Protein AF-A0A7S0Q6P3-F1 (afdb_monomer)

pLDDT: mean 91.29, std 10.29, range [41.12, 98.12]

Nearest PDB structures (foldseek):
  5obv-assembly1_A  TM=3.647E-01  e=1.487E+00  Mycoplasmoides genitalium G37
  5obu-assembly1_A  TM=3.657E-01  e=2.292E+00  Mycoplasmoides genitalium G37
  7n46-assembly1_A  TM=3.841E-01  e=3.534E+00  Escherichia coli K-12
  6cz1-assembly1_A  TM=3.827E-01  e=4.254E+00  Homo sapiens
  5mkr-assembly1_A  TM=3.802E-01  e=4.526E+00  Homo sapiens

Organism: NCBI:txid221442

Foldseek 3Di:
DPPPPPDDDQDPVVVVVLVVDLDLQSFKWWQDPVVRDIDGGHLVRVLVVLVVCVVQQWAFAEWEWEDEPRFIKIWTFTAHPPNVPWAFGPVCVNRVHTDTHIIMIGGCAASQPRHHPFDADPLNHHGHHPVCCPPPSVVSCPVVSVRSVVDNYHYDPDYYYND

Structure (mmCIF, N/CA/C/O backbone):
data_AF-A0A7S0Q6P3-F1
#
_entry.id   AF-A0A7S0Q6P3-F1
#
loop_
_atom_site.group_PDB
_atom_site.id
_atom_site.type_symbol
_atom_site.label_atom_id
_atom_site.label_alt_id
_atom_site.label_comp_id
_atom_site.label_asym_id
_atom_site.label_entity_id
_atom_site.label_seq_id
_atom_site.pdbx_PDB_ins_code
_atom_site.Cartn_x
_atom_site.Cartn_y
_atom_site.Cartn_z
_atom_site.occupancy
_atom_site.B_iso_or_equiv
_atom_site.auth_seq_id
_atom_site.auth_comp_id
_atom_site.auth_asym_id
_atom_site.auth_atom_id
_atom_site.pdbx_PDB_model_num
ATOM 1 N N . MET A 1 1 ? -11.508 15.842 -37.117 1.00 41.12 1 MET A N 1
ATOM 2 C CA . MET A 1 1 ? -12.051 15.445 -35.803 1.00 41.12 1 MET A CA 1
ATOM 3 C C . MET A 1 1 ? -11.119 16.027 -34.763 1.00 41.12 1 MET A C 1
ATOM 5 O O . MET A 1 1 ? -9.930 15.773 -34.866 1.00 41.12 1 MET A O 1
ATOM 9 N N . LEU A 1 2 ? -11.613 16.886 -33.870 1.00 45.09 2 LEU A N 1
ATOM 10 C CA . LEU A 1 2 ? -10.809 17.370 -32.748 1.00 45.09 2 LEU A CA 1
ATOM 11 C C . LEU A 1 2 ? -10.490 16.166 -31.861 1.00 45.09 2 L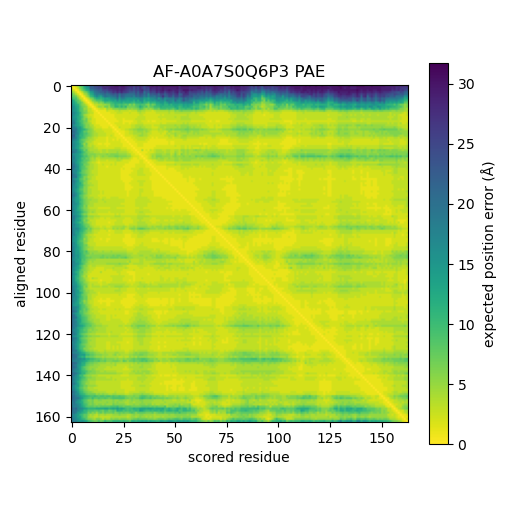EU A C 1
ATOM 13 O O . LEU A 1 2 ? -11.419 15.525 -31.368 1.00 45.09 2 LEU A O 1
ATOM 17 N N . ASP A 1 3 ? -9.204 15.857 -31.706 1.00 45.84 3 ASP A N 1
ATOM 18 C CA . ASP A 1 3 ? -8.712 14.944 -30.680 1.00 45.84 3 ASP A CA 1
ATOM 19 C C . ASP A 1 3 ? -9.285 15.404 -29.340 1.00 45.84 3 ASP A C 1
ATOM 21 O O . ASP A 1 3 ? -8.857 16.411 -28.772 1.00 45.84 3 ASP A O 1
ATOM 25 N N . GLN A 1 4 ? -10.298 14.695 -28.839 1.00 51.31 4 GLN A N 1
ATOM 26 C CA . GLN A 1 4 ? -10.682 14.836 -27.446 1.00 51.31 4 GLN A CA 1
ATOM 27 C C . GLN A 1 4 ? -9.464 14.397 -26.646 1.00 51.31 4 GLN A C 1
ATOM 29 O O . GLN A 1 4 ? -9.170 13.203 -26.572 1.00 51.31 4 GLN A O 1
ATOM 34 N N . GLN A 1 5 ? -8.735 15.364 -26.085 1.00 51.88 5 GLN A N 1
ATOM 35 C CA . GLN A 1 5 ? -7.708 15.092 -25.093 1.00 51.88 5 GLN A CA 1
ATOM 36 C C . GLN A 1 5 ? -8.314 14.134 -24.066 1.00 51.88 5 GLN A C 1
ATOM 38 O O . GLN A 1 5 ? -9.229 14.493 -23.323 1.00 51.88 5 GLN A O 1
ATOM 43 N N . LYS A 1 6 ? -7.836 12.887 -24.055 1.00 51.56 6 LYS A N 1
ATOM 44 C CA . LYS A 1 6 ? -8.181 11.899 -23.035 1.00 51.56 6 LYS A CA 1
ATOM 45 C C . LYS A 1 6 ? -7.450 12.301 -21.759 1.00 51.56 6 LYS A C 1
ATOM 47 O O . LYS A 1 6 ? -6.438 11.713 -21.398 1.00 51.56 6 LYS A O 1
ATOM 52 N N . THR A 1 7 ? -7.907 13.366 -21.110 1.00 59.97 7 THR A N 1
ATOM 53 C CA . THR A 1 7 ? -7.393 13.747 -19.799 1.00 59.97 7 THR A CA 1
ATOM 54 C C . THR A 1 7 ? -7.813 12.655 -18.824 1.00 59.97 7 THR A C 1
ATOM 56 O O . THR A 1 7 ? -9.009 12.409 -18.650 1.00 59.97 7 THR A O 1
ATOM 59 N N . LEU A 1 8 ? -6.841 11.977 -18.210 1.00 60.84 8 LEU A N 1
ATOM 60 C CA . LEU A 1 8 ? -7.115 11.020 -17.143 1.00 60.84 8 LEU A CA 1
ATOM 61 C C . LEU A 1 8 ? -7.898 11.745 -16.042 1.00 60.84 8 LEU A C 1
ATOM 63 O O . LEU A 1 8 ? -7.432 12.741 -15.485 1.00 60.84 8 LEU A O 1
ATOM 67 N N . LYS A 1 9 ? -9.114 11.277 -15.758 1.00 71.25 9 LYS A N 1
ATOM 68 C CA . LYS A 1 9 ? -9.914 11.783 -14.641 1.00 71.25 9 LYS A CA 1
ATOM 69 C C . LYS A 1 9 ? -9.607 10.950 -13.405 1.00 71.25 9 LYS A C 1
ATOM 71 O O . LYS A 1 9 ? -9.445 9.734 -13.490 1.00 71.25 9 LYS A O 1
ATOM 76 N N . ARG A 1 10 ? -9.503 11.625 -12.262 1.00 79.00 10 ARG A N 1
ATOM 77 C CA . ARG A 1 10 ? -9.385 10.958 -10.967 1.00 79.00 10 ARG A CA 1
ATOM 78 C C . ARG A 1 10 ? -10.734 10.357 -10.591 1.00 79.00 10 ARG A C 1
ATOM 80 O O . ARG A 1 10 ? -11.757 11.034 -10.701 1.00 79.00 10 ARG A O 1
ATOM 87 N N . ASP A 1 11 ? -10.716 9.104 -10.174 1.00 80.31 11 ASP A N 1
ATOM 88 C CA . ASP A 1 11 ? -11.868 8.382 -9.669 1.00 80.31 11 ASP A CA 1
ATOM 89 C C . ASP A 1 11 ? -11.924 8.514 -8.146 1.00 80.31 11 ASP A C 1
ATOM 91 O O . ASP A 1 11 ? -11.341 7.747 -7.378 1.00 80.31 11 ASP A O 1
ATOM 95 N N . ASN A 1 12 ? -12.644 9.543 -7.709 1.00 82.75 12 ASN A N 1
ATOM 96 C CA . ASN A 1 12 ? -12.874 9.786 -6.294 1.00 82.75 12 ASN A CA 1
ATOM 97 C C . ASN A 1 12 ? -13.871 8.788 -5.680 1.00 82.75 12 ASN A C 1
ATOM 99 O O . ASN A 1 12 ? -13.960 8.738 -4.456 1.00 82.75 12 ASN A O 1
ATOM 103 N N . ALA A 1 13 ? -14.644 8.039 -6.478 1.00 87.88 13 ALA A N 1
ATOM 104 C CA . ALA A 1 13 ? -15.591 7.057 -5.952 1.00 87.88 13 ALA A CA 1
ATOM 105 C C . ALA A 1 13 ? -14.839 5.849 -5.386 1.00 87.88 13 ALA A C 1
ATOM 107 O O . ALA A 1 13 ? -15.047 5.509 -4.225 1.00 87.88 13 ALA A O 1
ATOM 108 N N . LEU A 1 14 ? -13.861 5.325 -6.132 1.00 90.69 14 LEU A N 1
ATOM 109 C CA . LEU A 1 14 ? -12.987 4.241 -5.676 1.00 90.69 14 LEU A CA 1
ATOM 110 C C . LEU A 1 14 ? -12.319 4.550 -4.326 1.00 90.69 14 LEU A C 1
ATOM 112 O O . LEU A 1 14 ? -12.352 3.741 -3.402 1.00 90.69 14 LEU A O 1
ATOM 116 N N . LEU A 1 15 ? -11.716 5.738 -4.193 1.00 92.75 15 LEU A N 1
ATOM 117 C CA . LEU A 1 15 ? -11.037 6.128 -2.953 1.00 92.75 15 LEU A CA 1
ATOM 118 C C . LEU A 1 15 ? -12.009 6.269 -1.774 1.00 92.75 15 LEU A C 1
ATOM 120 O O . LEU A 1 15 ? -11.625 5.992 -0.640 1.00 92.75 15 LEU A O 1
ATOM 124 N N . ARG A 1 16 ? -13.262 6.675 -2.026 1.00 92.12 16 ARG A N 1
ATOM 125 C CA . ARG A 1 16 ? -14.311 6.722 -0.995 1.00 92.12 16 ARG A CA 1
ATOM 126 C C . ARG A 1 16 ? -14.736 5.325 -0.572 1.00 92.12 16 ARG A C 1
ATOM 128 O O . ARG A 1 16 ? -14.805 5.077 0.621 1.00 92.12 16 ARG A O 1
ATOM 135 N N . GLU A 1 17 ? -14.977 4.428 -1.523 1.00 92.94 17 GLU A N 1
ATOM 136 C CA . GLU A 1 17 ? -15.350 3.037 -1.238 1.00 92.94 17 GLU A CA 1
ATOM 137 C C . GLU A 1 17 ? -14.262 2.327 -0.427 1.00 92.94 17 GLU A C 1
ATOM 139 O O . GLU A 1 17 ? -14.546 1.687 0.588 1.00 92.94 17 GLU A O 1
ATOM 144 N N . PHE A 1 18 ? -12.998 2.519 -0.816 1.00 94.88 18 PHE A N 1
ATOM 145 C CA . PHE A 1 18 ? -11.861 2.001 -0.067 1.00 94.88 18 PHE A CA 1
ATOM 146 C C . PHE A 1 18 ? -11.789 2.577 1.356 1.00 94.88 18 PHE A C 1
ATOM 148 O O . PHE A 1 18 ? -11.581 1.819 2.308 1.00 94.88 18 PHE A O 1
ATOM 155 N N . ASP A 1 19 ? -11.982 3.892 1.519 1.00 94.31 19 ASP A N 1
ATOM 156 C CA . ASP A 1 19 ? -11.947 4.581 2.817 1.00 94.31 19 ASP A CA 1
ATOM 157 C C . ASP A 1 19 ? -13.086 4.162 3.754 1.00 94.31 19 ASP A C 1
ATOM 159 O O . ASP A 1 19 ? -12.861 3.909 4.941 1.00 94.31 19 ASP A O 1
ATOM 163 N N . ASP A 1 20 ? -14.295 4.025 3.211 1.00 93.12 20 ASP A N 1
ATOM 164 C CA . ASP A 1 20 ? -15.498 3.693 3.970 1.00 93.12 20 ASP A CA 1
ATOM 165 C C . ASP A 1 20 ? -15.528 2.203 4.383 1.00 93.12 20 ASP A C 1
ATOM 167 O O . ASP A 1 20 ? -16.177 1.842 5.374 1.00 93.12 20 ASP A O 1
ATOM 171 N N . SER A 1 21 ? -14.775 1.333 3.695 1.00 91.56 21 SER A N 1
ATOM 172 C CA . SER A 1 21 ? -14.683 -0.089 4.038 1.00 91.56 21 SER A CA 1
ATOM 173 C C . SER A 1 21 ? -13.957 -0.337 5.368 1.00 91.56 21 SER A C 1
ATOM 175 O O . SER A 1 21 ? -12.824 0.102 5.608 1.00 91.56 21 SER A O 1
ATOM 177 N N . ARG A 1 22 ? -14.603 -1.114 6.243 1.00 86.38 22 ARG A N 1
ATOM 178 C CA . ARG A 1 22 ? -14.038 -1.607 7.513 1.00 86.38 22 ARG A CA 1
ATOM 179 C C . ARG A 1 22 ? -13.604 -3.069 7.448 1.00 86.38 22 ARG A C 1
ATOM 181 O O . ARG A 1 22 ? -13.160 -3.593 8.468 1.00 86.38 22 ARG A O 1
ATOM 188 N N . ASP A 1 23 ? -13.763 -3.695 6.289 1.00 90.62 23 ASP A N 1
ATOM 189 C CA . ASP A 1 23 ? -13.413 -5.089 6.074 1.00 90.62 23 ASP A CA 1
ATOM 190 C C . ASP A 1 23 ? -11.898 -5.287 6.289 1.00 90.62 23 ASP A C 1
ATOM 192 O O . ASP A 1 23 ? -11.108 -4.507 5.737 1.00 90.62 23 ASP A O 1
ATOM 196 N N . PRO A 1 24 ? -11.464 -6.257 7.118 1.00 84.50 24 PRO A N 1
ATOM 197 C CA . PRO A 1 24 ? -10.047 -6.581 7.270 1.00 84.50 24 PRO A CA 1
ATOM 198 C C . PRO A 1 24 ? -9.368 -6.989 5.956 1.00 84.50 24 PRO A C 1
ATOM 200 O O . PRO A 1 24 ? -8.150 -6.813 5.853 1.00 84.50 24 PRO A O 1
ATOM 203 N N . ASP A 1 25 ? -10.128 -7.461 4.963 1.00 91.75 25 ASP A N 1
ATOM 204 C CA . ASP A 1 25 ? -9.602 -7.813 3.644 1.00 91.75 25 ASP A CA 1
ATOM 205 C C . ASP A 1 25 ? -9.323 -6.596 2.749 1.00 91.75 25 ASP A C 1
ATOM 207 O O . ASP A 1 25 ? -8.631 -6.678 1.739 1.00 91.75 25 ASP A O 1
ATOM 211 N N . VAL A 1 26 ? -9.775 -5.413 3.168 1.00 95.06 26 VAL A N 1
ATOM 212 C CA . VAL A 1 26 ? -9.606 -4.151 2.443 1.00 95.06 26 VAL A CA 1
ATOM 213 C C . VAL A 1 26 ? -8.586 -3.276 3.177 1.00 95.06 26 VAL A C 1
ATOM 215 O O . VAL A 1 26 ? -8.913 -2.205 3.703 1.00 95.06 26 VAL A O 1
ATOM 218 N N . LEU A 1 27 ? -7.333 -3.743 3.258 1.00 96.56 27 LEU A N 1
ATOM 219 C CA . LEU A 1 27 ? -6.239 -3.050 3.957 1.00 96.56 27 LEU A CA 1
ATOM 220 C C . LEU A 1 27 ? -5.376 -2.197 3.020 1.00 96.56 27 LEU A C 1
ATOM 222 O O . LEU A 1 27 ? -5.019 -1.070 3.383 1.00 96.56 27 LEU A O 1
ATOM 226 N N . ALA A 1 28 ? -5.018 -2.730 1.854 1.00 97.62 28 ALA A N 1
ATOM 227 C CA . ALA A 1 28 ? -4.151 -2.071 0.883 1.00 97.62 28 ALA A CA 1
ATOM 228 C C . ALA A 1 28 ? -4.783 -2.093 -0.509 1.00 97.62 28 ALA A C 1
ATOM 230 O O . ALA A 1 28 ? -5.027 -3.164 -1.045 1.00 97.62 28 ALA A O 1
ATOM 231 N N . LEU A 1 29 ? -5.017 -0.918 -1.089 1.00 97.62 29 LEU A N 1
ATOM 232 C CA . LEU A 1 29 ? -5.515 -0.753 -2.454 1.00 97.62 29 LEU A CA 1
ATOM 233 C C . LEU A 1 29 ? -4.338 -0.715 -3.429 1.00 97.62 29 LEU A C 1
ATOM 235 O O . LEU A 1 29 ? -3.364 0.002 -3.186 1.00 97.62 29 LEU A O 1
ATOM 239 N N . TYR A 1 30 ? -4.435 -1.430 -4.544 1.00 95.94 30 TYR A N 1
ATOM 240 C CA . TYR A 1 30 ? -3.425 -1.430 -5.600 1.00 95.94 30 TYR A CA 1
ATOM 241 C C . TYR A 1 30 ? -4.064 -1.488 -6.992 1.00 95.94 30 TYR A C 1
ATOM 243 O O . TYR A 1 30 ? -5.253 -1.762 -7.136 1.00 95.94 30 TYR A O 1
ATOM 251 N N . TYR A 1 31 ? -3.275 -1.179 -8.023 1.00 94.44 31 TYR A N 1
ATOM 252 C CA . TYR A 1 31 ? -3.692 -1.322 -9.418 1.00 94.44 31 TYR A CA 1
ATOM 253 C C . TYR A 1 31 ? -3.034 -2.563 -10.026 1.00 94.44 31 TYR A C 1
ATOM 255 O O . TYR A 1 31 ? -1.807 -2.634 -10.118 1.00 94.44 31 TYR A O 1
ATOM 263 N N . HIS A 1 32 ? -3.844 -3.533 -10.439 1.00 88.62 32 HIS A N 1
ATOM 264 C CA . HIS A 1 32 ? -3.397 -4.763 -11.074 1.00 88.62 32 HIS A CA 1
ATOM 265 C C . HIS A 1 32 ? -3.259 -4.552 -12.588 1.00 88.62 32 HIS A C 1
ATOM 267 O O . HIS A 1 32 ? -4.242 -4.504 -13.329 1.00 88.62 32 HIS A O 1
ATOM 273 N N . TYR A 1 33 ? -2.016 -4.418 -13.062 1.00 84.62 33 TYR A N 1
ATOM 274 C CA . TYR A 1 33 ? -1.722 -4.059 -14.454 1.00 84.62 33 TYR A CA 1
ATOM 275 C C . TYR A 1 33 ? -2.265 -5.054 -15.484 1.00 84.62 33 TYR A C 1
ATOM 277 O O . TYR A 1 33 ? -2.737 -4.633 -16.538 1.00 84.62 33 TYR A O 1
ATOM 285 N N . LYS A 1 34 ? -2.221 -6.358 -15.186 1.00 86.75 34 LYS A N 1
ATOM 286 C CA . LYS A 1 34 ? -2.653 -7.407 -16.121 1.00 86.75 34 LYS A CA 1
ATOM 287 C C . LYS A 1 34 ? -4.140 -7.296 -16.459 1.00 86.75 34 LYS A C 1
ATOM 289 O O . LYS A 1 34 ? -4.504 -7.425 -17.624 1.00 86.75 34 LYS A O 1
ATOM 294 N N . ASP A 1 35 ? -4.962 -7.007 -15.456 1.00 88.88 35 ASP A N 1
ATOM 295 C CA . ASP A 1 35 ? -6.420 -6.947 -15.610 1.00 88.88 35 ASP A CA 1
ATOM 296 C C . ASP A 1 35 ? -6.930 -5.511 -15.782 1.00 88.88 35 ASP A C 1
ATOM 298 O O . ASP A 1 35 ? -8.117 -5.290 -16.005 1.00 88.88 35 ASP A O 1
ATOM 302 N N . SER A 1 36 ? -6.029 -4.524 -15.703 1.00 87.31 36 SER A N 1
ATOM 303 C CA . SER A 1 36 ? -6.353 -3.095 -15.734 1.00 87.31 36 SER A CA 1
ATOM 304 C C . SER A 1 36 ? -7.431 -2.702 -14.715 1.00 87.31 36 SER A C 1
ATOM 306 O O . SER A 1 36 ? -8.326 -1.906 -15.005 1.00 87.31 36 SER A O 1
ATOM 308 N N . ALA A 1 37 ? -7.341 -3.275 -13.514 1.00 92.44 37 ALA A N 1
ATOM 309 C CA . ALA A 1 37 ? -8.344 -3.152 -12.464 1.00 92.44 37 ALA A CA 1
ATOM 310 C C . ALA A 1 37 ? -7.717 -2.747 -11.127 1.00 92.44 37 ALA A C 1
ATOM 312 O O . ALA A 1 37 ? -6.528 -2.960 -10.886 1.00 92.44 37 ALA A O 1
ATOM 313 N N . PHE A 1 38 ? -8.530 -2.155 -10.256 1.00 94.06 38 PHE A N 1
ATOM 314 C CA . PHE A 1 38 ? -8.161 -1.930 -8.865 1.00 94.06 38 PHE A CA 1
ATOM 315 C C . PHE A 1 38 ? -8.625 -3.092 -8.005 1.00 94.06 38 PHE A C 1
ATOM 317 O O . PHE A 1 38 ? -9.726 -3.601 -8.198 1.00 94.06 38 PHE A O 1
ATOM 324 N N . ASP A 1 39 ? -7.788 -3.466 -7.049 1.00 94.25 39 ASP A N 1
ATOM 325 C CA . ASP A 1 39 ? -8.048 -4.579 -6.150 1.00 94.25 39 ASP A CA 1
ATOM 326 C C . ASP A 1 39 ? -7.419 -4.303 -4.775 1.00 94.25 39 ASP A C 1
ATOM 328 O O . ASP A 1 39 ? -6.688 -3.319 -4.594 1.00 94.25 39 ASP A O 1
ATOM 332 N N . CYS A 1 40 ? -7.750 -5.127 -3.786 1.00 96.69 40 CYS A N 1
ATOM 333 C CA . CYS A 1 40 ? -7.323 -4.962 -2.408 1.00 96.69 40 CYS A CA 1
ATOM 334 C C . CYS A 1 40 ? -6.589 -6.191 -1.880 1.00 96.69 40 CYS A C 1
ATOM 336 O O . CYS A 1 40 ? -6.860 -7.317 -2.274 1.00 96.69 40 CYS A O 1
ATOM 338 N N . PHE A 1 41 ? -5.680 -5.947 -0.943 1.00 97.12 41 PHE A N 1
ATOM 339 C CA . PHE A 1 41 ? -5.052 -6.987 -0.143 1.00 97.12 41 PHE A CA 1
ATOM 340 C C . PHE A 1 41 ? -5.425 -6.849 1.325 1.00 97.12 41 PHE A C 1
ATOM 342 O O . PHE A 1 41 ? -5.484 -5.731 1.857 1.00 97.12 41 PHE A O 1
ATOM 349 N N . ASN A 1 42 ? -5.533 -7.992 1.996 1.00 97.12 42 ASN A N 1
ATOM 350 C CA . ASN A 1 42 ? -5.419 -8.109 3.445 1.00 97.12 42 ASN A CA 1
ATOM 351 C C . ASN A 1 42 ? -3.942 -8.055 3.899 1.00 97.12 42 ASN A C 1
ATOM 353 O O . ASN A 1 42 ? -3.012 -7.933 3.098 1.00 97.12 42 ASN A O 1
ATOM 357 N N . ALA A 1 43 ? -3.682 -8.112 5.211 1.00 96.31 43 ALA A N 1
ATOM 358 C CA . ALA A 1 43 ? -2.310 -8.015 5.731 1.00 96.31 43 ALA A CA 1
ATOM 359 C C . ALA A 1 43 ? -1.376 -9.168 5.290 1.00 96.31 43 ALA A C 1
ATOM 361 O O . ALA A 1 43 ? -0.236 -8.882 4.901 1.00 96.31 43 ALA A O 1
ATOM 362 N N . PRO A 1 44 ? -1.774 -10.454 5.378 1.00 96.12 44 PRO A N 1
ATOM 363 C CA . PRO A 1 44 ? -0.987 -11.563 4.834 1.00 96.12 44 PRO A CA 1
ATOM 364 C C . PRO A 1 44 ? -0.671 -11.436 3.339 1.00 96.12 44 PRO A C 1
ATOM 366 O O . PRO A 1 44 ? 0.492 -11.587 2.955 1.00 96.12 44 PRO A O 1
ATOM 369 N N . GLU A 1 45 ? -1.672 -11.129 2.514 1.00 97.25 45 GLU A N 1
ATOM 370 C CA . GLU A 1 45 ? -1.528 -10.960 1.063 1.00 97.25 45 GLU A CA 1
ATOM 371 C C . GLU A 1 45 ? -0.578 -9.816 0.737 1.00 97.25 45 GLU A C 1
ATOM 373 O O . GLU A 1 45 ? 0.379 -10.013 -0.007 1.00 97.25 45 GLU A O 1
ATOM 378 N N . TYR A 1 46 ? -0.751 -8.662 1.387 1.00 97.56 46 TYR A N 1
ATOM 379 C CA . TYR A 1 46 ? 0.148 -7.524 1.237 1.00 97.56 46 TYR A CA 1
ATOM 380 C C . TYR A 1 46 ? 1.600 -7.910 1.547 1.00 97.56 46 TYR A C 1
ATOM 382 O O . TYR A 1 46 ? 2.500 -7.641 0.755 1.00 97.56 46 TYR A O 1
ATOM 390 N N . ASN A 1 47 ? 1.853 -8.583 2.676 1.00 97.00 47 ASN A N 1
ATOM 391 C CA . ASN A 1 47 ? 3.211 -9.009 3.025 1.00 97.00 47 ASN A CA 1
ATOM 392 C C . ASN A 1 47 ? 3.789 -9.987 1.992 1.00 97.00 47 ASN A C 1
ATOM 394 O O . ASN A 1 47 ? 4.974 -9.906 1.671 1.00 97.00 47 ASN A O 1
ATOM 398 N N . THR A 1 48 ? 2.964 -10.904 1.489 1.00 97.25 48 THR A N 1
ATOM 399 C CA . THR A 1 48 ? 3.368 -11.920 0.510 1.00 97.25 48 THR A CA 1
ATOM 400 C C . THR A 1 48 ? 3.705 -11.275 -0.828 1.00 97.25 48 THR A C 1
ATOM 402 O O . THR A 1 48 ? 4.794 -11.500 -1.352 1.00 97.25 48 THR A O 1
ATOM 405 N N . GLN A 1 49 ? 2.832 -10.400 -1.324 1.00 96.88 49 GLN A N 1
ATOM 406 C CA . GLN A 1 49 ? 3.035 -9.681 -2.575 1.00 96.88 49 GLN A CA 1
ATOM 407 C C . GLN A 1 49 ? 4.264 -8.768 -2.515 1.00 96.88 49 GLN A C 1
ATOM 409 O O . GLN A 1 49 ? 5.043 -8.700 -3.461 1.00 96.88 49 GLN A O 1
ATOM 414 N N . MET A 1 50 ? 4.485 -8.089 -1.388 1.00 97.50 50 MET A N 1
ATOM 415 C CA . MET A 1 50 ? 5.673 -7.258 -1.202 1.00 97.50 50 MET A CA 1
ATOM 416 C C . MET A 1 50 ? 6.958 -8.096 -1.197 1.00 97.50 50 MET A C 1
ATOM 418 O O . MET A 1 50 ? 7.952 -7.692 -1.789 1.00 97.50 50 MET A O 1
ATOM 422 N N . LEU A 1 51 ? 6.961 -9.273 -0.562 1.00 97.56 51 LEU A N 1
ATOM 423 C CA . LEU A 1 51 ? 8.113 -10.181 -0.615 1.00 97.56 51 LEU A CA 1
ATOM 424 C C . LEU A 1 51 ? 8.383 -10.688 -2.035 1.00 97.56 51 LEU A C 1
ATOM 426 O O . LEU A 1 51 ? 9.547 -10.791 -2.419 1.00 97.56 51 LEU A O 1
ATOM 430 N N . ASP A 1 52 ? 7.328 -10.980 -2.794 1.00 97.56 52 ASP A N 1
ATOM 431 C CA . ASP A 1 52 ? 7.427 -11.381 -4.196 1.00 97.56 52 ASP A CA 1
ATOM 432 C C . ASP A 1 52 ? 8.034 -10.267 -5.063 1.00 97.56 52 ASP A C 1
ATOM 434 O O . ASP A 1 52 ? 8.963 -10.518 -5.827 1.00 97.56 52 ASP A O 1
ATOM 438 N N . TYR A 1 53 ? 7.626 -9.011 -4.858 1.00 96.81 53 TYR A N 1
ATOM 439 C CA . TYR A 1 53 ? 8.257 -7.864 -5.516 1.00 96.81 53 TYR A 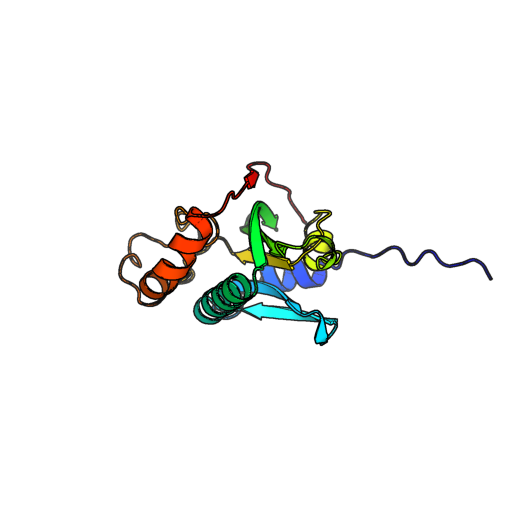CA 1
ATOM 440 C C . TYR A 1 53 ? 9.749 -7.747 -5.200 1.00 96.81 53 TYR A C 1
ATOM 442 O O . TYR A 1 53 ? 10.557 -7.619 -6.118 1.00 96.81 53 TYR A O 1
ATOM 450 N N . TYR A 1 54 ? 10.142 -7.896 -3.933 1.00 97.00 54 TYR A N 1
ATOM 451 C CA . TYR A 1 54 ? 11.561 -7.886 -3.560 1.00 97.00 54 TYR A CA 1
ATOM 452 C C . TYR A 1 54 ? 12.355 -9.037 -4.193 1.00 97.00 54 TYR A C 1
ATOM 454 O O . TYR A 1 54 ? 13.539 -8.867 -4.481 1.00 97.00 54 TYR A O 1
ATOM 462 N N . ALA A 1 55 ? 11.730 -10.200 -4.407 1.00 97.19 55 ALA A N 1
ATOM 463 C CA . ALA A 1 55 ? 12.360 -11.326 -5.094 1.00 97.19 55 ALA A CA 1
ATOM 464 C C . ALA A 1 55 ? 12.587 -11.060 -6.594 1.00 97.19 55 ALA A C 1
ATOM 466 O O . ALA A 1 55 ? 13.465 -11.681 -7.188 1.00 97.19 55 ALA A O 1
ATOM 467 N N . HIS A 1 56 ? 11.845 -10.114 -7.174 1.00 96.94 56 HIS A N 1
ATOM 468 C CA . HIS A 1 56 ? 11.918 -9.705 -8.578 1.00 96.94 56 HIS A CA 1
ATOM 469 C C . HIS A 1 56 ? 12.494 -8.290 -8.748 1.00 96.94 56 HIS A C 1
ATOM 471 O O . HIS A 1 56 ? 12.125 -7.575 -9.674 1.00 96.94 56 HIS A O 1
ATOM 477 N N . ASP A 1 57 ? 13.382 -7.870 -7.839 1.00 97.00 57 ASP A N 1
ATOM 478 C CA . ASP A 1 57 ? 14.096 -6.587 -7.898 1.00 97.00 57 ASP A CA 1
ATOM 479 C C . ASP A 1 57 ? 13.203 -5.332 -7.918 1.00 97.00 57 ASP A C 1
ATOM 481 O O . ASP A 1 57 ? 13.665 -4.242 -8.262 1.00 97.00 57 ASP A O 1
ATOM 485 N N . VAL A 1 58 ? 11.952 -5.460 -7.472 1.00 96.88 58 VAL A N 1
ATOM 486 C CA . VAL A 1 58 ? 11.032 -4.347 -7.239 1.00 96.88 58 VAL A CA 1
ATOM 487 C C . VAL A 1 58 ? 11.047 -3.999 -5.753 1.00 96.88 58 VAL A C 1
ATOM 489 O O . VAL A 1 58 ? 10.595 -4.764 -4.902 1.00 96.88 58 VAL A O 1
ATOM 492 N N . VAL A 1 59 ? 11.597 -2.834 -5.422 1.00 97.31 59 VAL A N 1
ATOM 493 C CA . VAL A 1 59 ? 11.888 -2.430 -4.040 1.00 97.31 59 VAL A CA 1
ATOM 494 C C . VAL A 1 59 ? 11.134 -1.167 -3.661 1.00 97.31 59 VAL A C 1
ATOM 496 O O . VAL A 1 59 ? 10.872 -0.316 -4.507 1.00 97.31 59 VAL A O 1
ATOM 499 N N . VAL A 1 60 ? 10.804 -1.016 -2.377 1.00 97.88 60 VAL A N 1
ATOM 500 C CA . VAL A 1 60 ? 10.237 0.237 -1.862 1.00 97.88 60 VAL A CA 1
ATOM 501 C C . VAL A 1 60 ? 11.276 1.345 -1.992 1.00 97.88 60 VAL A C 1
ATOM 503 O O . VAL A 1 60 ? 12.389 1.205 -1.486 1.00 97.88 60 VAL A O 1
ATOM 506 N N . THR A 1 61 ? 10.893 2.452 -2.621 1.00 96.88 61 THR A N 1
ATOM 507 C CA . THR A 1 61 ? 11.741 3.644 -2.762 1.00 96.88 61 THR A CA 1
ATOM 508 C C . THR A 1 61 ? 11.173 4.839 -2.015 1.00 96.88 61 THR A C 1
ATOM 510 O O . THR A 1 61 ? 11.937 5.630 -1.466 1.00 96.88 61 THR A O 1
ATOM 513 N N . ILE A 1 62 ? 9.843 4.969 -1.941 1.00 96.38 62 ILE A N 1
ATOM 514 C CA . ILE A 1 62 ? 9.187 6.110 -1.295 1.00 96.38 62 ILE A CA 1
ATOM 515 C C . ILE A 1 62 ? 7.992 5.635 -0.464 1.00 96.38 62 ILE A C 1
ATOM 517 O O . ILE A 1 62 ? 7.211 4.789 -0.896 1.00 96.38 62 ILE A O 1
ATOM 521 N N . VAL A 1 63 ? 7.816 6.211 0.723 1.00 96.81 63 VAL A N 1
ATOM 522 C CA . VAL A 1 63 ? 6.582 6.099 1.510 1.00 96.81 63 VAL A CA 1
ATOM 523 C C . VAL A 1 63 ? 6.071 7.499 1.814 1.00 96.81 63 VAL A C 1
ATOM 525 O O . VAL A 1 63 ? 6.763 8.290 2.457 1.00 96.81 63 VAL A O 1
ATOM 528 N N . VAL A 1 64 ? 4.849 7.801 1.376 1.00 94.94 64 VAL A N 1
ATOM 529 C CA . VAL A 1 64 ? 4.244 9.133 1.526 1.00 94.94 64 VAL A CA 1
ATOM 530 C C . VAL A 1 64 ? 2.951 9.054 2.324 1.00 94.94 64 VAL A C 1
ATOM 532 O O . VAL A 1 64 ? 2.126 8.165 2.114 1.00 94.94 64 VAL A O 1
ATOM 535 N N . ALA A 1 65 ? 2.734 9.998 3.235 1.00 94.06 65 ALA A N 1
ATOM 536 C CA . ALA A 1 65 ? 1.478 10.090 3.965 1.00 94.06 65 ALA A CA 1
ATOM 537 C C . ALA A 1 65 ? 0.334 10.634 3.084 1.00 94.06 65 ALA A C 1
ATOM 539 O O . ALA A 1 65 ? 0.509 11.555 2.280 1.00 94.06 65 ALA A O 1
ATOM 540 N N . ARG A 1 66 ? -0.869 10.079 3.253 1.00 94.50 66 ARG A N 1
ATOM 541 C CA . ARG A 1 66 ? -2.104 10.567 2.620 1.00 94.50 66 ARG A CA 1
ATOM 542 C C . ARG A 1 66 ? -3.231 10.671 3.634 1.00 94.50 66 ARG A C 1
ATOM 544 O O . ARG A 1 66 ? -3.260 9.914 4.606 1.00 94.50 66 ARG A O 1
ATOM 551 N N . LEU A 1 67 ? -4.153 11.597 3.391 1.00 94.06 67 LEU A N 1
ATOM 552 C CA . LEU A 1 67 ? -5.356 11.776 4.197 1.00 94.06 67 LEU A CA 1
ATOM 553 C C . LEU A 1 67 ? -6.609 11.670 3.323 1.00 94.06 67 LEU A C 1
ATOM 555 O O . LEU A 1 67 ? -6.686 12.289 2.261 1.00 94.06 67 LEU A O 1
ATOM 559 N N . ILE A 1 68 ? -7.599 10.910 3.788 1.00 92.56 68 ILE A N 1
ATOM 560 C CA . ILE A 1 68 ? -8.928 10.817 3.172 1.00 92.56 68 ILE A CA 1
ATOM 561 C C . ILE A 1 68 ? -9.958 10.963 4.288 1.00 92.56 68 ILE A C 1
ATOM 563 O O . ILE A 1 68 ? -9.934 10.176 5.226 1.00 92.56 68 ILE A O 1
ATOM 567 N N . LYS A 1 69 ? -10.809 12.000 4.252 1.00 89.62 69 LYS A N 1
ATOM 568 C CA . LYS A 1 69 ? -11.825 12.279 5.295 1.00 89.62 69 LYS A CA 1
ATOM 569 C C . LYS A 1 69 ? -11.293 12.203 6.747 1.00 89.62 69 LYS A C 1
ATOM 571 O O . LYS A 1 69 ? -12.002 11.791 7.661 1.00 89.62 69 LYS A O 1
ATOM 576 N N . GLY A 1 70 ? -10.031 12.579 6.973 1.00 87.81 70 GLY A N 1
ATOM 577 C CA . GLY A 1 70 ? -9.376 12.500 8.287 1.00 87.81 70 GLY A CA 1
ATOM 578 C C . GLY A 1 70 ? -8.740 11.144 8.637 1.00 87.81 70 GLY A C 1
ATOM 579 O O . GLY A 1 70 ? -8.048 11.049 9.648 1.00 87.81 70 GLY A O 1
ATOM 580 N N . ASN A 1 71 ? -8.899 10.112 7.806 1.00 91.50 71 ASN A N 1
ATOM 581 C CA . ASN A 1 71 ? -8.204 8.832 7.941 1.00 91.50 71 ASN A CA 1
ATOM 582 C C . ASN A 1 71 ? -6.812 8.896 7.302 1.00 91.50 71 ASN A C 1
ATOM 584 O O . ASN A 1 71 ? -6.651 9.374 6.177 1.00 91.50 71 ASN A O 1
ATOM 588 N N . THR A 1 72 ? -5.801 8.387 8.010 1.00 93.44 72 THR A N 1
ATOM 589 C CA . THR A 1 72 ? -4.413 8.350 7.529 1.00 93.44 72 THR A CA 1
ATOM 590 C C . THR A 1 72 ? -4.127 7.097 6.706 1.00 93.44 72 THR A C 1
ATOM 592 O O . THR A 1 72 ? -4.491 5.979 7.079 1.00 93.44 72 THR A O 1
ATOM 595 N N . TYR A 1 73 ? -3.376 7.294 5.628 1.00 95.62 73 TYR A N 1
ATOM 596 C CA . TYR A 1 73 ? -2.893 6.262 4.723 1.00 95.62 73 TYR A CA 1
ATOM 597 C C . TYR A 1 73 ? -1.397 6.426 4.456 1.00 95.62 73 TYR A C 1
ATOM 599 O O . TYR A 1 73 ? -0.815 7.495 4.669 1.00 95.62 73 TYR A O 1
ATOM 607 N N . MET A 1 74 ? -0.784 5.352 3.972 1.00 96.12 74 MET A N 1
ATOM 608 C CA . MET A 1 74 ? 0.586 5.308 3.475 1.00 96.12 74 MET A CA 1
ATOM 609 C C . MET A 1 74 ? 0.517 4.945 1.993 1.00 96.12 74 MET A C 1
ATOM 611 O O . MET A 1 74 ? 0.088 3.847 1.650 1.00 96.12 74 MET A O 1
ATOM 615 N N . LEU A 1 75 ? 0.912 5.865 1.119 1.00 97.31 75 LEU A N 1
ATOM 616 C CA . LEU A 1 75 ? 1.188 5.553 -0.275 1.00 97.31 75 LEU A CA 1
ATOM 617 C C . LEU A 1 75 ? 2.600 4.965 -0.340 1.00 97.31 75 LEU A C 1
ATOM 619 O O . LEU A 1 75 ? 3.586 5.692 -0.215 1.00 97.31 75 LEU A O 1
ATOM 623 N N . VAL A 1 76 ? 2.675 3.644 -0.462 1.00 97.81 76 VAL A N 1
ATOM 624 C CA . VAL A 1 76 ? 3.921 2.884 -0.572 1.00 97.81 76 VAL A CA 1
ATOM 625 C C . VAL A 1 76 ? 4.254 2.747 -2.049 1.00 97.81 76 VAL A C 1
ATOM 627 O O . VAL A 1 76 ? 3.485 2.161 -2.807 1.00 97.81 76 VAL A O 1
ATOM 630 N N . CYS A 1 77 ? 5.387 3.304 -2.451 1.00 97.69 77 CYS A N 1
ATOM 631 C CA . CYS A 1 77 ? 5.847 3.371 -3.828 1.00 97.69 77 CYS A CA 1
ATOM 632 C C . CYS A 1 77 ? 7.061 2.457 -4.015 1.00 97.69 77 CYS A C 1
ATOM 634 O O . CYS A 1 77 ? 8.046 2.558 -3.278 1.00 97.69 77 CYS A O 1
ATOM 636 N N . LEU A 1 78 ? 6.979 1.577 -5.008 1.00 97.56 78 LEU A N 1
ATOM 637 C CA . LEU A 1 78 ? 8.001 0.609 -5.362 1.00 97.56 78 LEU A CA 1
ATOM 638 C C . LEU A 1 78 ? 8.469 0.806 -6.799 1.00 97.56 78 LEU A C 1
ATOM 640 O O . LEU A 1 78 ? 7.664 1.127 -7.673 1.00 97.56 78 LEU A O 1
ATOM 644 N N . GLN A 1 79 ? 9.749 0.556 -7.041 1.00 97.31 79 GLN A N 1
ATOM 645 C CA . GLN A 1 79 ? 10.371 0.644 -8.360 1.00 97.31 79 GLN A CA 1
ATOM 646 C C . GLN A 1 79 ? 11.230 -0.574 -8.627 1.00 97.31 79 GLN A C 1
ATOM 648 O O . GLN A 1 79 ? 11.840 -1.122 -7.703 1.00 97.31 79 GLN A O 1
ATOM 653 N N . HIS A 1 80 ? 11.309 -0.972 -9.891 1.00 97.06 80 HIS A N 1
ATOM 654 C CA . HIS A 1 80 ? 12.316 -1.929 -10.312 1.00 97.06 80 HIS A CA 1
ATOM 655 C C . HIS A 1 80 ? 13.709 -1.290 -10.219 1.00 97.06 80 HIS A C 1
ATOM 657 O O . HIS A 1 80 ? 13.891 -0.100 -10.469 1.00 97.06 80 HIS A O 1
ATOM 663 N N . LYS A 1 81 ? 14.743 -2.089 -9.944 1.00 93.44 81 LYS A N 1
ATOM 664 C CA . LYS A 1 81 ? 16.150 -1.646 -10.049 1.00 93.44 81 LYS A CA 1
ATOM 665 C C . LYS A 1 81 ? 16.579 -1.200 -11.459 1.00 93.44 81 LYS A C 1
ATOM 667 O O . LYS A 1 81 ? 17.651 -0.623 -11.604 1.00 93.44 81 LYS A O 1
ATOM 672 N N . GLU A 1 82 ? 15.763 -1.486 -12.470 1.00 95.00 82 GLU A N 1
ATOM 673 C CA . GLU A 1 82 ? 15.963 -1.153 -13.885 1.00 95.00 82 GLU A CA 1
ATOM 674 C C . GLU A 1 82 ? 14.827 -0.187 -14.254 1.00 95.00 82 GLU A C 1
ATOM 676 O O . GLU A 1 82 ? 13.708 -0.645 -14.505 1.00 95.00 82 GLU A O 1
ATOM 681 N N . PRO A 1 83 ? 15.057 1.139 -14.200 1.00 90.75 83 PRO A N 1
ATOM 682 C CA . PRO A 1 83 ? 13.998 2.145 -14.324 1.00 90.75 83 PRO A CA 1
ATOM 683 C C . PRO A 1 83 ? 13.180 2.059 -15.620 1.00 90.75 83 PRO A C 1
ATOM 685 O O . PRO A 1 83 ? 12.035 2.493 -15.665 1.00 90.75 83 PRO A O 1
ATOM 688 N N . GLU A 1 84 ? 13.738 1.489 -16.684 1.00 93.38 84 GLU A N 1
ATOM 689 C CA . GLU A 1 84 ? 13.066 1.243 -17.960 1.00 93.38 84 GLU A CA 1
ATOM 690 C C . GLU A 1 84 ? 11.896 0.251 -17.867 1.00 93.38 84 GLU A C 1
ATOM 692 O O . GLU A 1 84 ? 11.038 0.234 -18.751 1.00 93.38 84 GLU A O 1
ATOM 697 N N . LYS A 1 85 ? 11.843 -0.564 -16.806 1.00 91.69 85 LYS A N 1
ATOM 698 C CA . LYS A 1 85 ? 10.731 -1.483 -16.527 1.00 91.69 85 LYS A CA 1
ATOM 699 C C . LYS A 1 85 ? 9.583 -0.806 -15.774 1.00 91.69 85 LYS A C 1
ATOM 701 O O . LYS A 1 85 ? 8.498 -1.381 -15.687 1.00 91.69 85 LYS A O 1
ATOM 706 N N . ASP A 1 86 ? 9.797 0.397 -15.242 1.00 93.69 86 ASP A N 1
ATOM 707 C CA . ASP A 1 86 ? 8.778 1.131 -14.503 1.00 93.69 86 ASP A CA 1
ATOM 708 C C . ASP A 1 86 ? 7.813 1.850 -15.456 1.00 93.69 86 ASP A C 1
ATOM 710 O O . ASP A 1 86 ? 8.194 2.657 -16.304 1.00 93.69 86 ASP A O 1
ATOM 714 N N . THR A 1 87 ? 6.516 1.615 -15.266 1.00 91.19 87 THR A N 1
ATOM 715 C CA . THR A 1 87 ? 5.447 2.309 -15.997 1.00 91.19 87 THR A CA 1
ATOM 716 C C . THR A 1 87 ? 4.717 3.296 -15.099 1.00 91.19 87 THR A C 1
ATOM 718 O O . THR A 1 87 ? 4.664 3.115 -13.884 1.00 91.19 87 THR A O 1
ATOM 721 N N . LEU A 1 88 ? 4.100 4.331 -15.676 1.00 92.50 88 LEU A N 1
ATOM 722 C CA . LEU A 1 88 ? 3.284 5.279 -14.909 1.00 92.50 88 LEU A CA 1
ATOM 723 C C . LEU A 1 88 ? 2.199 4.556 -14.100 1.00 92.50 88 LEU A C 1
ATOM 725 O O . LEU A 1 88 ? 1.404 3.793 -14.650 1.00 92.50 88 LEU A O 1
ATOM 729 N N . CYS A 1 89 ? 2.158 4.826 -12.794 1.00 93.56 89 CYS A N 1
ATOM 730 C CA . CYS A 1 89 ? 1.267 4.123 -11.884 1.00 93.56 89 CYS A CA 1
ATOM 731 C C . CYS A 1 89 ? -0.090 4.822 -11.756 1.00 93.56 89 CYS A C 1
ATOM 733 O O . CYS A 1 89 ? -0.191 5.943 -11.248 1.00 93.56 89 CYS A O 1
ATOM 735 N N . GLN A 1 90 ? -1.153 4.115 -12.147 1.00 92.50 90 GLN A N 1
ATOM 736 C CA . GLN A 1 90 ? -2.520 4.625 -12.074 1.00 92.50 90 GLN A CA 1
ATOM 737 C C . GLN A 1 90 ? -2.944 4.931 -10.631 1.00 92.50 90 GLN A C 1
ATOM 739 O O . GLN A 1 90 ? -3.557 5.969 -10.391 1.00 92.50 90 GLN A O 1
ATOM 744 N N . LEU A 1 91 ? -2.584 4.091 -9.651 1.00 95.06 91 LEU A N 1
ATOM 745 C CA . LEU A 1 91 ? -2.904 4.370 -8.248 1.00 95.06 91 LEU A CA 1
ATOM 746 C C . LEU A 1 91 ? -2.193 5.626 -7.734 1.00 95.06 91 LEU A C 1
ATOM 748 O O . LEU A 1 91 ? -2.814 6.444 -7.058 1.00 95.06 91 LEU A O 1
ATOM 752 N N . ALA A 1 92 ? -0.908 5.801 -8.050 1.00 94.06 92 ALA A N 1
ATOM 753 C CA . ALA A 1 92 ? -0.180 7.001 -7.648 1.00 94.06 92 ALA A CA 1
ATOM 754 C C . ALA A 1 92 ? -0.862 8.263 -8.193 1.00 94.06 92 ALA A C 1
ATOM 756 O O . ALA A 1 92 ? -1.067 9.223 -7.446 1.00 94.06 92 ALA A O 1
ATOM 757 N N . PHE A 1 93 ? -1.307 8.219 -9.454 1.00 92.62 93 PHE A N 1
ATOM 758 C CA . PHE A 1 93 ? -2.075 9.296 -10.070 1.00 92.62 93 PHE A CA 1
ATOM 759 C C . PHE A 1 93 ? -3.389 9.584 -9.322 1.00 92.62 93 PHE A C 1
ATOM 761 O O . PHE A 1 93 ? -3.679 10.749 -9.035 1.00 92.62 93 PHE A O 1
ATOM 768 N N . GLN A 1 94 ? -4.147 8.548 -8.929 1.00 92.00 94 GLN A N 1
ATOM 769 C CA . GLN A 1 94 ? -5.336 8.716 -8.076 1.00 92.00 94 GLN A CA 1
ATOM 770 C C . GLN A 1 94 ? -4.990 9.388 -6.737 1.00 92.00 94 GLN A C 1
ATOM 772 O O . GLN A 1 94 ? -5.724 10.247 -6.255 1.00 92.00 94 GLN A O 1
ATOM 777 N N . CYS A 1 95 ? -3.817 9.078 -6.187 1.00 93.06 95 CYS A N 1
ATOM 778 C CA . CYS A 1 95 ? -3.294 9.627 -4.938 1.00 93.06 95 CYS A CA 1
ATOM 779 C C . CYS A 1 95 ? -2.508 10.945 -5.104 1.00 93.06 95 CYS A C 1
ATOM 781 O O . CYS A 1 95 ? -1.668 11.267 -4.255 1.00 93.06 95 CYS A O 1
ATOM 783 N N . MET A 1 96 ? -2.751 11.706 -6.179 1.00 92.56 96 MET A N 1
ATOM 784 C CA . MET A 1 96 ? -2.100 12.997 -6.458 1.00 92.56 96 MET A CA 1
ATOM 785 C C . MET A 1 96 ? -0.562 12.926 -6.448 1.00 92.56 96 MET A C 1
ATOM 787 O O . MET A 1 96 ? 0.114 13.844 -5.986 1.00 92.56 96 MET A O 1
ATOM 791 N N . ARG A 1 97 ? 0.010 11.823 -6.943 1.00 91.25 97 ARG A N 1
ATOM 792 C CA . ARG A 1 97 ? 1.458 11.638 -7.083 1.00 91.25 97 ARG A CA 1
ATOM 793 C C . ARG A 1 97 ? 1.790 11.223 -8.509 1.00 91.25 97 ARG A C 1
ATOM 795 O O . ARG A 1 97 ? 1.286 10.225 -9.010 1.00 91.25 97 ARG A O 1
ATOM 802 N N . GLN A 1 98 ? 2.693 11.956 -9.150 1.00 92.25 98 GLN A N 1
ATOM 803 C CA . GLN A 1 98 ? 3.351 11.452 -10.349 1.00 92.25 98 GLN A CA 1
ATOM 804 C C . GLN A 1 98 ? 4.437 10.461 -9.923 1.00 92.25 98 GLN A C 1
ATOM 806 O O . GLN A 1 98 ? 5.312 10.815 -9.126 1.00 92.25 98 GLN A O 1
ATOM 811 N N . PHE A 1 99 ? 4.337 9.227 -10.414 1.00 94.81 99 PHE A N 1
ATOM 812 C CA . PHE A 1 99 ? 5.239 8.132 -10.075 1.00 94.81 99 PHE A CA 1
ATOM 813 C C . PHE A 1 99 ? 5.233 7.069 -11.184 1.00 94.81 99 PHE A C 1
ATOM 815 O O . PHE A 1 99 ? 4.174 6.768 -11.744 1.00 94.81 99 PHE A O 1
ATOM 822 N N . ALA A 1 100 ? 6.405 6.511 -11.489 1.00 95.62 100 ALA A N 1
ATOM 823 C CA . ALA A 1 100 ? 6.569 5.355 -12.363 1.00 95.62 100 ALA A CA 1
ATOM 824 C C . ALA A 1 100 ? 7.029 4.165 -11.514 1.00 95.62 100 ALA A C 1
ATOM 826 O O . ALA A 1 100 ? 7.942 4.316 -10.709 1.00 95.62 100 ALA A O 1
ATOM 827 N N . GLY A 1 101 ? 6.364 3.022 -11.670 1.00 95.81 101 GLY A N 1
ATOM 828 C CA . GLY A 1 101 ? 6.576 1.810 -10.885 1.00 95.81 101 GLY A CA 1
ATOM 829 C C . GLY A 1 101 ? 5.253 1.237 -10.377 1.00 95.81 101 GLY A C 1
ATOM 830 O O . GLY A 1 101 ? 4.218 1.285 -11.050 1.00 95.81 101 GLY A O 1
ATOM 831 N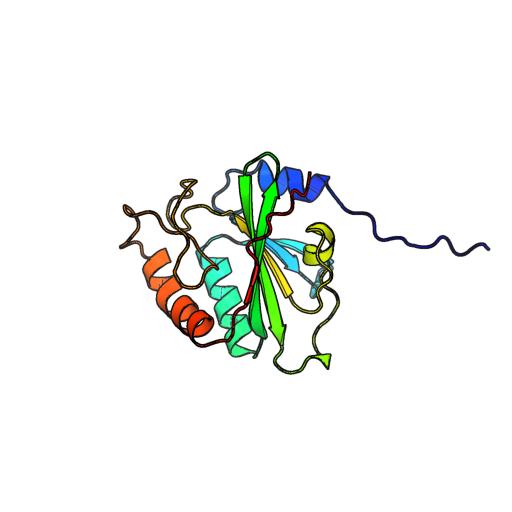 N . ILE A 1 102 ? 5.269 0.705 -9.160 1.00 96.56 102 ILE A N 1
ATOM 832 C CA . ILE A 1 102 ? 4.100 0.140 -8.480 1.00 96.56 102 ILE A CA 1
ATOM 833 C C . ILE A 1 102 ? 3.783 0.993 -7.256 1.00 96.56 102 ILE A C 1
ATOM 835 O O . ILE A 1 102 ? 4.675 1.431 -6.536 1.00 96.56 102 ILE A O 1
ATOM 839 N N . SER A 1 103 ? 2.507 1.243 -6.986 1.00 97.25 103 SER A N 1
ATOM 840 C CA . SER A 1 103 ? 2.101 1.893 -5.743 1.00 97.25 103 SER A CA 1
ATOM 841 C C . SER A 1 103 ? 0.974 1.127 -5.080 1.00 97.25 103 SER A C 1
ATOM 843 O O . SER A 1 103 ? 0.116 0.564 -5.760 1.00 97.25 103 SER A O 1
ATOM 845 N N . MET A 1 104 ? 0.969 1.151 -3.750 1.00 98.12 104 MET A N 1
ATOM 846 C CA . MET A 1 104 ? -0.117 0.649 -2.916 1.00 98.12 104 MET A CA 1
ATOM 847 C C . MET A 1 104 ? -0.539 1.721 -1.916 1.00 98.12 104 MET A C 1
ATOM 849 O O . MET A 1 104 ? 0.305 2.345 -1.275 1.00 98.12 104 MET A O 1
ATOM 853 N N . LEU A 1 105 ? -1.843 1.928 -1.757 1.00 97.75 105 LEU A N 1
ATOM 854 C CA . LEU A 1 105 ? -2.413 2.831 -0.766 1.00 97.75 105 LEU A CA 1
ATOM 855 C C . LEU A 1 105 ? -2.865 1.999 0.432 1.00 97.75 105 LEU A C 1
ATOM 857 O O . LEU A 1 105 ? -3.859 1.282 0.372 1.00 97.75 105 LEU A O 1
ATOM 861 N N . VAL A 1 106 ? -2.122 2.096 1.526 1.00 97.62 106 VAL A N 1
ATOM 862 C CA . VAL A 1 106 ? -2.257 1.225 2.694 1.00 97.62 106 VAL A CA 1
ATOM 863 C C . VAL A 1 106 ? -2.897 1.988 3.849 1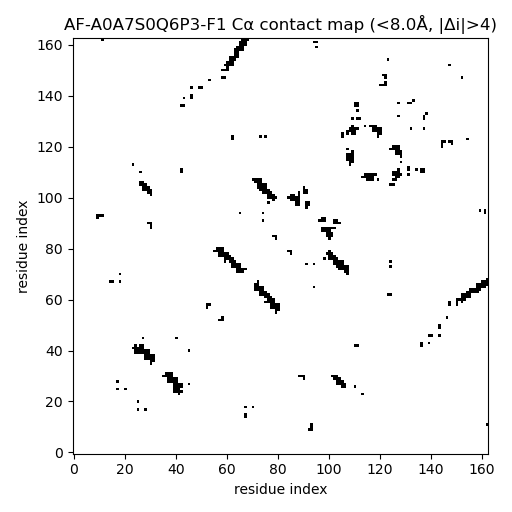.00 97.62 106 VAL A C 1
ATOM 865 O O . VAL A 1 106 ? -2.422 3.061 4.230 1.00 97.62 106 VAL A O 1
ATOM 868 N N . LYS A 1 107 ? -3.956 1.440 4.453 1.00 96.75 107 LYS A N 1
ATOM 869 C CA . LYS A 1 107 ? -4.586 2.015 5.655 1.00 96.75 107 LYS A CA 1
ATOM 870 C C . LYS A 1 107 ? -3.596 2.050 6.823 1.00 96.75 107 LYS A C 1
ATOM 872 O O . LYS A 1 107 ? -2.995 1.032 7.167 1.00 96.75 107 LYS A O 1
ATOM 877 N N . ALA A 1 108 ? -3.470 3.189 7.508 1.00 94.88 108 ALA A N 1
ATOM 878 C CA . ALA A 1 108 ? -2.636 3.309 8.710 1.00 94.88 108 ALA A CA 1
ATOM 879 C C . ALA A 1 108 ? -3.346 2.730 9.953 1.00 94.88 108 ALA A C 1
ATOM 881 O O . ALA A 1 108 ? -3.732 3.438 10.886 1.00 94.88 108 ALA A O 1
ATOM 882 N N . ARG A 1 109 ? -3.551 1.411 9.951 1.00 95.06 109 ARG A N 1
ATOM 883 C CA . ARG A 1 109 ? -4.231 0.641 11.004 1.00 95.06 109 ARG A CA 1
ATOM 884 C C . ARG A 1 109 ? -3.395 -0.565 11.400 1.00 95.06 109 ARG A C 1
ATOM 886 O O . ARG A 1 109 ? -2.532 -0.994 10.643 1.00 95.06 109 ARG A O 1
ATOM 893 N N . CYS A 1 110 ? -3.633 -1.130 12.582 1.00 95.81 110 CYS A N 1
ATOM 894 C CA . CYS A 1 110 ? -2.913 -2.329 12.990 1.00 95.81 110 CYS A CA 1
ATOM 895 C C . CYS A 1 110 ? -3.183 -3.471 12.003 1.00 95.81 110 CYS A C 1
ATOM 897 O O . CYS A 1 110 ? -4.319 -3.911 11.882 1.00 95.81 110 CYS A O 1
ATOM 899 N N . PHE A 1 111 ? -2.137 -4.007 11.379 1.00 96.06 111 PHE A N 1
ATOM 900 C CA . PHE A 1 111 ? -2.254 -5.107 10.415 1.00 96.06 111 PHE A CA 1
ATOM 901 C C . PHE A 1 111 ? -2.816 -6.398 11.023 1.00 96.06 111 PHE A C 1
ATOM 903 O O . PHE A 1 111 ? -3.276 -7.264 10.295 1.00 96.06 111 PHE A O 1
ATOM 910 N N . ALA A 1 112 ? -2.764 -6.547 12.350 1.00 95.38 112 ALA A N 1
ATOM 911 C CA . ALA A 1 112 ? -3.241 -7.746 13.029 1.00 95.38 112 ALA A CA 1
ATOM 912 C C . ALA A 1 112 ? -4.693 -7.652 13.519 1.00 95.38 112 ALA A C 1
ATOM 914 O O . ALA A 1 112 ? -5.392 -8.654 13.512 1.00 95.38 112 ALA A O 1
ATOM 915 N N . CYS A 1 113 ? -5.140 -6.479 13.977 1.00 94.31 113 CYS A N 1
ATOM 916 C CA . CYS A 1 113 ? -6.465 -6.320 14.594 1.00 94.31 113 CYS A CA 1
ATOM 917 C C . CYS A 1 113 ? -7.311 -5.189 13.995 1.00 94.31 113 CYS A C 1
ATOM 919 O O . CYS A 1 113 ? -8.387 -4.894 14.503 1.00 94.31 113 CYS A O 1
ATOM 921 N N . GLY A 1 114 ? -6.814 -4.486 12.974 1.00 93.44 114 GLY A N 1
ATOM 922 C CA . GLY A 1 114 ? -7.517 -3.387 12.309 1.00 93.44 114 GLY A CA 1
ATOM 923 C C . GLY A 1 114 ? -7.666 -2.104 13.137 1.00 93.44 114 GLY A C 1
ATOM 924 O O . GLY A 1 114 ? -8.226 -1.126 12.641 1.00 93.44 114 GLY A O 1
ATOM 925 N N . LYS A 1 115 ? -7.162 -2.059 14.381 1.00 92.62 115 LYS A N 1
ATOM 926 C CA . LYS A 1 115 ? -7.292 -0.885 15.260 1.00 92.62 115 LYS A CA 1
ATOM 927 C C . LYS A 1 115 ? -6.626 0.354 14.630 1.00 92.62 115 LYS A C 1
ATOM 929 O O . LYS A 1 115 ? -5.448 0.274 14.263 1.00 92.62 115 LYS A O 1
ATOM 934 N N . PRO A 1 116 ? -7.332 1.493 14.513 1.00 91.56 116 PRO A N 1
ATOM 935 C CA . PRO A 1 116 ? -6.741 2.740 14.032 1.00 91.56 116 PRO A CA 1
ATOM 936 C C . PRO A 1 116 ? -5.736 3.316 15.038 1.00 91.56 116 PRO A C 1
ATOM 938 O O . PRO A 1 116 ? -5.739 2.953 16.214 1.00 91.56 116 PRO A O 1
ATOM 941 N N . GLY A 1 117 ? -4.858 4.208 14.571 1.00 88.19 117 GLY A N 1
ATOM 942 C CA . GLY A 1 117 ? -3.859 4.867 15.425 1.00 88.19 117 GLY A CA 1
ATOM 943 C C . GLY A 1 117 ? -2.728 3.947 15.898 1.00 88.19 117 GLY A C 1
ATOM 944 O O . GLY A 1 117 ? -2.001 4.279 16.831 1.00 88.19 117 GLY A O 1
ATOM 945 N N . ALA A 1 118 ? -2.575 2.776 15.277 1.00 93.50 118 ALA A N 1
ATOM 946 C CA . ALA A 1 118 ? -1.450 1.898 15.548 1.00 93.50 118 ALA A CA 1
ATOM 947 C C . ALA A 1 118 ? -0.133 2.561 15.097 1.00 93.50 118 ALA A C 1
ATOM 949 O O . ALA A 1 118 ? -0.081 3.079 13.977 1.00 93.50 118 ALA A O 1
ATOM 950 N N . PRO A 1 119 ? 0.937 2.514 15.913 1.00 93.81 119 PRO A N 1
ATOM 951 C CA . PRO A 1 119 ? 2.239 3.041 15.527 1.00 93.81 119 PRO A CA 1
ATOM 952 C C . PRO A 1 119 ? 2.750 2.416 14.228 1.00 93.81 119 PRO A C 1
ATOM 954 O O . PRO A 1 119 ? 2.596 1.206 14.006 1.00 93.81 119 PRO A O 1
ATOM 957 N N . ARG A 1 120 ? 3.403 3.237 13.397 1.00 94.38 120 ARG A N 1
ATOM 958 C CA . ARG A 1 120 ? 4.120 2.754 12.215 1.00 94.38 120 ARG A CA 1
ATOM 959 C C . ARG A 1 120 ? 5.263 1.837 12.640 1.00 94.38 120 ARG A C 1
ATOM 961 O O . ARG A 1 120 ? 5.967 2.084 13.619 1.00 94.38 120 ARG A O 1
ATOM 968 N N . CYS A 1 121 ? 5.442 0.762 11.887 1.00 95.69 121 CYS A N 1
ATOM 969 C CA . CYS A 1 121 ? 6.629 -0.069 11.949 1.00 95.69 121 CYS A CA 1
ATOM 970 C C . CYS A 1 121 ? 7.854 0.759 11.533 1.00 95.69 121 CYS A C 1
ATOM 972 O O . CYS A 1 121 ? 7.735 1.729 10.789 1.00 95.69 121 CYS A O 1
ATOM 974 N N . SER A 1 122 ? 9.049 0.348 11.951 1.00 94.12 122 SER A N 1
ATOM 975 C CA . SER A 1 122 ? 10.298 1.027 11.589 1.00 94.12 122 SER A CA 1
ATOM 976 C C . SER A 1 122 ? 10.590 1.024 10.084 1.00 94.12 122 SER A C 1
ATOM 978 O O . SER A 1 122 ? 11.330 1.883 9.621 1.00 94.12 122 SER A O 1
ATOM 980 N N . CYS A 1 123 ? 9.992 0.108 9.314 1.00 95.12 123 CYS A N 1
ATOM 981 C CA . CYS A 1 123 ? 10.034 0.113 7.847 1.00 95.12 123 CYS A CA 1
ATOM 982 C C . CYS A 1 123 ? 9.069 1.124 7.199 1.00 95.12 123 CYS A C 1
ATOM 984 O O . CYS A 1 123 ? 9.053 1.243 5.981 1.00 95.12 123 CYS A O 1
ATOM 986 N N . GLN A 1 124 ? 8.219 1.793 7.988 1.00 95.00 124 GLN A N 1
ATOM 987 C CA . GLN A 1 124 ? 7.192 2.757 7.561 1.00 95.00 124 GLN A CA 1
ATOM 988 C C . GLN A 1 124 ? 6.065 2.206 6.668 1.00 95.00 124 GLN A C 1
ATOM 990 O O . GLN A 1 124 ? 5.124 2.935 6.380 1.00 95.00 124 GLN A O 1
ATOM 995 N N . CYS A 1 125 ? 6.100 0.926 6.286 1.00 96.38 125 CYS A N 1
ATOM 996 C CA . CYS A 1 125 ? 5.155 0.314 5.339 1.00 96.3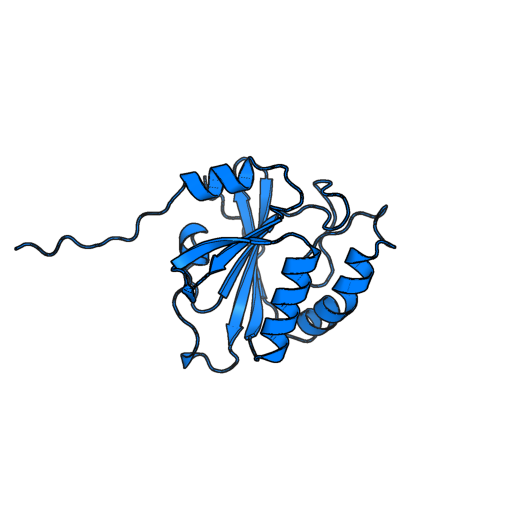8 125 CYS A CA 1
ATOM 997 C C . CYS A 1 125 ? 4.051 -0.539 5.995 1.00 96.38 125 CYS A C 1
ATOM 999 O O . CYS A 1 125 ? 3.305 -1.223 5.296 1.00 96.38 125 CYS A O 1
ATOM 1001 N N . ALA A 1 126 ? 3.984 -0.571 7.327 1.00 96.75 126 ALA A N 1
ATOM 1002 C CA . ALA A 1 126 ? 3.006 -1.339 8.099 1.00 96.75 126 ALA A CA 1
ATOM 1003 C C . ALA A 1 126 ? 2.780 -0.689 9.468 1.00 96.75 126 ALA A C 1
ATOM 1005 O O . ALA A 1 126 ? 3.647 0.044 9.944 1.00 96.75 126 ALA A O 1
ATOM 1006 N N . CYS A 1 127 ? 1.672 -1.005 10.143 1.00 96.56 127 CYS A N 1
ATOM 1007 C CA . CYS A 1 127 ? 1.405 -0.532 11.506 1.00 96.56 127 CYS A CA 1
ATOM 1008 C C . CYS A 1 127 ? 1.026 -1.684 12.445 1.00 96.56 127 CYS A C 1
ATOM 1010 O O . CYS A 1 127 ? 0.305 -2.610 12.068 1.00 96.56 127 CYS A O 1
ATOM 1012 N N . PHE A 1 128 ? 1.465 -1.611 13.705 1.00 96.81 128 PHE A N 1
ATOM 1013 C CA . PHE A 1 128 ? 1.160 -2.620 14.725 1.00 96.81 128 PHE A CA 1
ATOM 1014 C C . PHE A 1 128 ? 0.938 -1.972 16.090 1.00 96.81 128 PHE A C 1
ATOM 1016 O O . PHE A 1 128 ? 1.814 -1.263 16.579 1.00 96.81 128 PHE A O 1
ATOM 1023 N N . CYS A 1 129 ? -0.201 -2.245 16.734 1.00 96.06 129 CYS A N 1
ATOM 1024 C CA . CYS A 1 129 ? -0.408 -1.824 18.118 1.00 96.06 129 CYS A CA 1
ATOM 1025 C C . CYS A 1 129 ? 0.446 -2.661 19.086 1.00 96.06 129 CYS A C 1
ATOM 1027 O O . CYS A 1 129 ? 0.945 -3.740 18.745 1.00 96.06 129 CYS A O 1
ATOM 1029 N N . THR A 1 130 ? 0.600 -2.156 20.308 1.00 94.00 130 THR A N 1
ATOM 1030 C CA . THR A 1 130 ? 1.317 -2.822 21.404 1.00 94.00 130 THR A CA 1
ATOM 1031 C C . THR A 1 130 ? 0.737 -4.198 21.718 1.00 94.00 130 THR A C 1
ATOM 1033 O O . THR A 1 130 ? 1.487 -5.158 21.878 1.00 94.00 130 THR A O 1
ATOM 1036 N N . ASP A 1 131 ? -0.590 -4.314 21.705 1.00 95.56 131 ASP A N 1
ATOM 1037 C CA . ASP A 1 131 ? -1.311 -5.539 22.072 1.00 95.56 131 ASP A CA 1
ATOM 1038 C C . ASP A 1 131 ? -1.062 -6.667 21.058 1.00 95.56 131 ASP A C 1
ATOM 1040 O O . ASP A 1 131 ? -1.007 -7.844 21.404 1.00 95.56 131 ASP A O 1
ATOM 1044 N N . CYS A 1 132 ? -0.812 -6.309 19.795 1.00 94.81 132 CYS A N 1
ATOM 1045 C CA . CYS A 1 132 ? -0.522 -7.252 18.717 1.00 94.81 132 CYS A CA 1
ATOM 1046 C C . CYS A 1 132 ? 0.981 -7.448 18.467 1.00 94.81 132 CYS A C 1
ATOM 1048 O O . CYS A 1 132 ? 1.373 -7.988 17.426 1.00 94.81 132 CYS A O 1
ATOM 1050 N N . ALA A 1 133 ? 1.845 -7.051 19.409 1.00 87.06 133 ALA A N 1
ATOM 1051 C CA . ALA A 1 133 ? 3.295 -7.150 19.253 1.00 87.06 133 ALA A CA 1
ATOM 1052 C C . ALA A 1 133 ? 3.814 -8.588 19.060 1.00 87.06 133 ALA A C 1
ATOM 1054 O O . ALA A 1 133 ? 4.904 -8.758 18.517 1.00 87.06 133 ALA A O 1
ATOM 1055 N N . LYS A 1 134 ? 3.044 -9.604 19.469 1.00 91.62 134 LYS A N 1
ATOM 1056 C CA . LYS A 1 134 ? 3.374 -11.034 19.315 1.00 91.62 134 LYS A CA 1
ATOM 1057 C C . LYS A 1 134 ? 2.524 -11.755 18.259 1.00 91.62 134 LYS A C 1
ATOM 1059 O O . LYS A 1 134 ? 2.603 -12.975 18.148 1.00 91.62 134 LYS A O 1
ATOM 1064 N N . SER A 1 135 ? 1.710 -11.022 17.498 1.00 94.25 135 SER A N 1
ATOM 1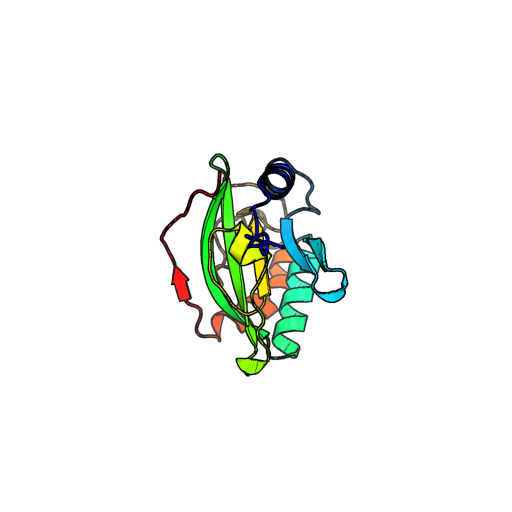065 C CA . SER A 1 135 ? 0.843 -11.610 16.469 1.00 94.25 135 SER A CA 1
ATOM 1066 C C . SER A 1 135 ? 1.644 -12.339 15.386 1.00 94.25 135 SER A C 1
ATOM 1068 O O . SER A 1 135 ? 2.773 -11.963 15.061 1.00 94.25 135 SER A O 1
ATOM 1070 N N . GLU A 1 136 ? 1.046 -13.374 14.796 1.00 94.56 136 GLU A N 1
ATOM 1071 C CA . GLU A 1 136 ? 1.625 -14.089 13.651 1.00 94.56 136 GLU A CA 1
ATOM 1072 C C . GLU A 1 136 ? 1.854 -13.176 12.457 1.00 94.56 136 GLU A C 1
ATOM 1074 O O . GLU A 1 136 ? 2.917 -13.238 11.852 1.00 9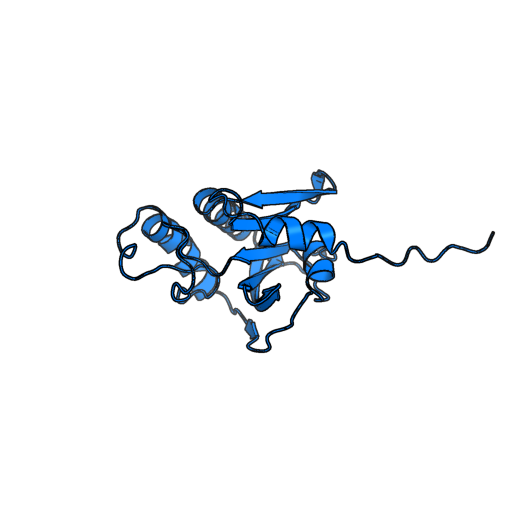4.56 136 GLU A O 1
ATOM 1079 N N . ILE A 1 137 ? 0.936 -12.244 12.202 1.00 94.12 137 ILE A N 1
ATOM 1080 C CA . ILE A 1 137 ? 1.074 -11.257 11.128 1.00 94.12 137 ILE A CA 1
ATOM 1081 C C . ILE A 1 137 ? 2.318 -10.384 11.344 1.00 94.12 137 ILE A C 1
ATOM 1083 O O . ILE A 1 137 ? 3.090 -10.167 10.412 1.00 94.12 137 ILE A O 1
ATOM 1087 N N . LYS A 1 138 ? 2.580 -9.928 12.579 1.00 94.69 138 LYS A N 1
ATOM 1088 C CA . LYS A 1 138 ? 3.798 -9.156 12.876 1.00 94.69 138 LYS A CA 1
ATOM 1089 C C . LYS A 1 138 ? 5.065 -10.001 12.750 1.00 94.69 138 LYS A C 1
ATOM 1091 O O . LYS A 1 138 ? 6.078 -9.505 12.259 1.00 94.69 138 LYS A O 1
ATOM 1096 N N . ARG A 1 139 ? 5.017 -11.271 13.168 1.00 93.62 139 ARG A N 1
ATOM 1097 C CA . ARG A 1 139 ? 6.130 -12.216 12.976 1.00 93.62 139 ARG A CA 1
ATOM 1098 C C . ARG A 1 139 ? 6.402 -12.452 11.488 1.00 93.62 139 ARG A C 1
ATOM 1100 O O . ARG A 1 139 ? 7.552 -12.337 11.078 1.00 93.62 139 ARG A O 1
ATOM 1107 N N . GLY A 1 140 ? 5.367 -12.674 10.680 1.00 91.69 140 GLY A N 1
ATOM 1108 C CA . GLY A 1 140 ? 5.466 -12.817 9.224 1.00 91.69 140 GLY A CA 1
ATOM 1109 C C . GLY A 1 140 ? 6.016 -11.563 8.537 1.00 91.69 140 GLY A C 1
ATOM 1110 O O . GLY A 1 140 ? 6.855 -11.662 7.646 1.00 91.69 140 GLY A O 1
ATOM 1111 N N . HIS A 1 141 ? 5.650 -10.375 9.025 1.00 96.81 141 HIS A N 1
ATOM 1112 C CA . HIS A 1 141 ? 6.169 -9.104 8.516 1.00 96.81 141 HIS A CA 1
ATOM 1113 C C . HIS A 1 141 ? 7.673 -8.892 8.783 1.00 96.81 141 HIS A C 1
ATOM 1115 O O . HIS A 1 141 ? 8.305 -8.087 8.105 1.00 96.81 141 HIS A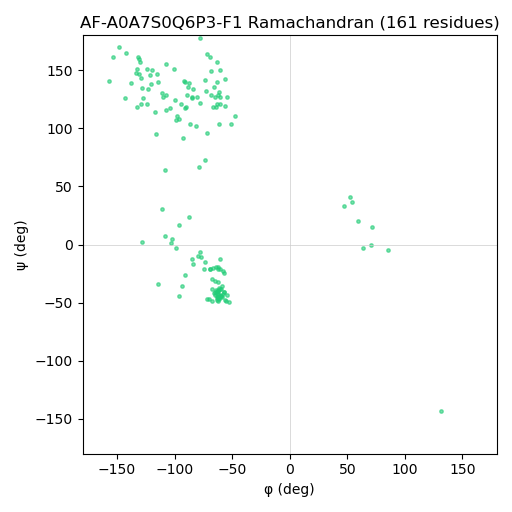 O 1
ATOM 1121 N N . SER A 1 142 ? 8.283 -9.590 9.749 1.00 95.56 142 SER A N 1
ATOM 1122 C CA . SER A 1 142 ? 9.681 -9.344 10.152 1.00 95.56 142 SER A CA 1
ATOM 1123 C C . SER A 1 142 ? 10.688 -9.476 9.002 1.00 95.56 142 SER A C 1
ATOM 1125 O O . SER A 1 142 ? 11.577 -8.631 8.872 1.00 95.56 142 SER A O 1
ATOM 1127 N N . ARG A 1 143 ? 10.512 -10.478 8.129 1.00 95.81 143 ARG A N 1
ATOM 1128 C CA . ARG A 1 143 ? 11.355 -10.682 6.941 1.00 95.81 143 ARG A CA 1
ATOM 1129 C C . ARG A 1 143 ? 11.254 -9.499 5.982 1.00 95.81 143 ARG A C 1
ATOM 1131 O O . ARG A 1 143 ? 12.275 -8.958 5.570 1.00 95.81 143 ARG A O 1
ATOM 1138 N N . LEU A 1 144 ? 10.032 -9.074 5.666 1.00 96.94 144 LEU A N 1
ATOM 1139 C CA . LEU A 1 144 ? 9.790 -7.930 4.789 1.00 96.94 144 LEU A CA 1
ATOM 1140 C C . LEU A 1 144 ? 10.336 -6.630 5.399 1.00 96.94 144 LEU A C 1
ATOM 1142 O O . LEU A 1 144 ? 11.012 -5.862 4.724 1.00 96.94 144 LEU A O 1
ATOM 1146 N N . CYS A 1 145 ? 10.104 -6.412 6.695 1.00 97.38 145 CYS A N 1
ATOM 1147 C CA . CYS A 1 145 ? 10.617 -5.261 7.436 1.00 97.38 145 CYS A CA 1
ATOM 1148 C C . CYS A 1 145 ? 12.140 -5.134 7.308 1.00 97.38 145 CYS A C 1
ATOM 1150 O O . CYS A 1 145 ? 12.649 -4.037 7.085 1.00 97.38 145 CYS A O 1
ATOM 1152 N N . HIS A 1 146 ? 12.863 -6.251 7.425 1.00 97.38 146 HIS A N 1
ATOM 1153 C CA . HIS A 1 146 ? 14.315 -6.270 7.276 1.00 97.38 146 HIS A CA 1
ATOM 1154 C C . HIS A 1 146 ? 14.756 -5.848 5.867 1.00 97.38 146 HIS A C 1
ATOM 1156 O O . HIS A 1 146 ? 15.624 -4.988 5.745 1.00 97.38 146 HIS A O 1
ATOM 1162 N N . LEU A 1 147 ? 14.119 -6.385 4.820 1.00 96.75 147 LEU A N 1
ATOM 1163 C CA . LEU A 1 147 ? 14.427 -6.049 3.424 1.00 96.75 147 LEU A CA 1
ATOM 1164 C C . LEU A 1 147 ? 14.169 -4.570 3.105 1.00 96.75 147 LEU A C 1
ATOM 1166 O O . LEU A 1 147 ? 15.021 -3.903 2.516 1.00 96.75 147 LEU A O 1
ATOM 1170 N N . ILE A 1 148 ? 13.029 -4.035 3.553 1.00 96.69 148 ILE A N 1
ATOM 1171 C CA . ILE A 1 148 ? 12.688 -2.619 3.359 1.00 96.69 148 ILE A CA 1
ATOM 1172 C C . ILE A 1 148 ? 13.714 -1.723 4.055 1.00 96.69 148 ILE A C 1
ATOM 1174 O O . ILE A 1 148 ? 14.224 -0.786 3.454 1.00 96.69 148 ILE A O 1
ATOM 1178 N N . ARG A 1 149 ? 14.079 -2.037 5.303 1.00 95.81 149 ARG A N 1
ATOM 1179 C CA . ARG A 1 149 ? 15.049 -1.242 6.076 1.00 95.81 149 ARG A CA 1
ATOM 1180 C C . ARG A 1 149 ? 16.481 -1.322 5.554 1.00 95.81 149 ARG A C 1
ATOM 1182 O O . ARG A 1 149 ? 17.279 -0.454 5.890 1.00 95.81 149 ARG A O 1
ATOM 1189 N N . ALA A 1 150 ? 16.812 -2.358 4.791 1.00 93.81 150 ALA A N 1
ATOM 1190 C CA . ALA A 1 150 ? 18.102 -2.477 4.121 1.00 93.81 150 ALA A CA 1
ATOM 1191 C C . ALA A 1 150 ? 18.178 -1.644 2.827 1.00 93.81 150 ALA A C 1
ATOM 1193 O O . ALA A 1 150 ? 19.259 -1.503 2.261 1.00 93.81 150 ALA A O 1
ATOM 1194 N N . SER A 1 151 ? 17.049 -1.102 2.358 1.00 89.38 151 SER A N 1
ATOM 1195 C CA . SER A 1 151 ? 16.950 -0.308 1.131 1.00 89.38 151 SER A CA 1
ATOM 1196 C C . SER A 1 151 ? 16.916 1.196 1.451 1.00 89.38 151 SER A C 1
ATOM 1198 O O . SER A 1 151 ? 16.421 1.584 2.513 1.00 89.38 151 SER A O 1
ATOM 1200 N N . PRO A 1 152 ? 17.409 2.070 0.554 1.00 88.25 152 PRO A N 1
ATOM 1201 C CA . PRO A 1 152 ? 17.269 3.513 0.713 1.00 88.25 152 PRO A CA 1
ATOM 1202 C C . PRO A 1 152 ? 15.811 3.920 0.456 1.00 88.25 152 PRO A C 1
ATOM 1204 O O . PRO A 1 152 ? 15.398 4.103 -0.685 1.00 88.25 152 PRO A O 1
ATOM 1207 N N . VAL A 1 153 ? 15.026 4.041 1.528 1.00 93.12 153 VAL A N 1
ATOM 1208 C CA . VAL A 1 153 ? 13.623 4.471 1.467 1.00 93.12 153 VAL A CA 1
ATOM 1209 C C . VAL A 1 153 ? 13.518 5.944 1.839 1.00 93.12 153 VAL A C 1
ATOM 1211 O O . VAL A 1 153 ? 13.912 6.344 2.936 1.00 93.12 153 VAL A O 1
ATOM 1214 N N . THR A 1 154 ? 12.936 6.750 0.956 1.00 94.00 154 THR A N 1
ATOM 1215 C CA . THR A 1 154 ? 12.568 8.135 1.253 1.00 94.00 154 THR A CA 1
ATOM 1216 C C . THR A 1 154 ? 11.201 8.181 1.927 1.00 94.00 154 THR A C 1
ATOM 1218 O O . THR A 1 154 ? 10.216 7.651 1.418 1.00 94.00 154 THR A O 1
ATOM 1221 N N . THR A 1 155 ? 11.123 8.843 3.076 1.00 89.81 155 THR A N 1
ATOM 1222 C CA . THR A 1 155 ? 9.860 9.100 3.775 1.00 89.81 155 THR A CA 1
ATOM 1223 C C . THR A 1 155 ? 9.501 10.567 3.633 1.00 89.81 155 THR A C 1
ATOM 1225 O O . THR A 1 155 ? 10.222 11.430 4.126 1.00 89.81 155 THR A O 1
ATOM 1228 N N . GLU A 1 156 ? 8.391 10.847 2.963 1.00 87.56 156 GLU A N 1
ATOM 1229 C CA . GLU A 1 156 ? 7.879 12.205 2.790 1.00 87.56 156 GLU A CA 1
ATOM 1230 C C . GLU A 1 156 ? 6.846 12.497 3.895 1.00 87.56 156 GLU A C 1
ATOM 1232 O O . GLU A 1 156 ? 5.850 11.780 4.047 1.00 87.56 156 GLU A O 1
ATOM 1237 N N . GLU A 1 157 ? 7.106 13.538 4.692 1.00 73.69 157 GLU A N 1
ATOM 1238 C CA . GLU A 1 157 ? 6.259 13.926 5.832 1.00 73.69 157 GLU A CA 1
ATOM 1239 C C . GLU A 1 157 ? 5.068 14.806 5.430 1.00 73.69 157 GLU A C 1
ATOM 1241 O O . GLU A 1 157 ? 4.107 14.920 6.192 1.00 73.69 157 GLU A O 1
ATOM 1246 N N . GLU A 1 158 ? 5.098 15.403 4.234 1.00 82.75 158 GLU A N 1
ATOM 1247 C CA . GLU A 1 158 ? 3.986 16.204 3.728 1.00 82.75 158 GLU A CA 1
ATOM 1248 C C . GLU A 1 158 ? 2.736 15.332 3.543 1.00 82.75 158 GLU A C 1
ATOM 1250 O O . GLU A 1 158 ? 2.724 14.346 2.798 1.00 82.75 158 GLU A O 1
ATOM 1255 N N . VAL A 1 159 ? 1.661 15.708 4.236 1.00 87.81 159 VAL A N 1
ATOM 1256 C CA . VAL A 1 159 ? 0.384 14.999 4.182 1.00 87.81 159 VAL A CA 1
ATOM 1257 C C . VAL A 1 159 ? -0.531 15.690 3.180 1.00 87.81 159 VAL A C 1
ATOM 1259 O O . VAL A 1 159 ? -1.076 16.757 3.451 1.00 87.81 159 VAL A O 1
ATOM 1262 N N . VAL A 1 160 ? -0.749 15.043 2.036 1.00 90.44 160 VAL A N 1
ATOM 1263 C CA . VAL A 1 160 ? -1.717 15.506 1.032 1.00 90.44 160 VAL A CA 1
ATOM 1264 C C . VAL A 1 160 ? -3.098 14.915 1.319 1.00 90.44 160 VAL A C 1
ATOM 1266 O O . VAL A 1 160 ? -3.247 13.693 1.451 1.00 90.44 160 VAL A O 1
ATOM 1269 N N . THR A 1 161 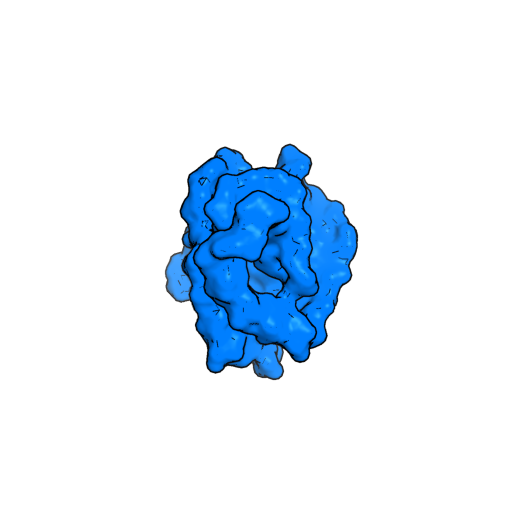? -4.111 15.780 1.372 1.00 91.12 161 THR A N 1
ATOM 1270 C CA . THR A 1 161 ? -5.528 15.398 1.452 1.00 91.12 161 THR A CA 1
ATOM 1271 C C . THR A 1 161 ? -6.079 15.137 0.052 1.00 91.12 161 THR A C 1
ATOM 1273 O O . THR A 1 161 ? -5.959 15.988 -0.826 1.00 91.12 161 THR A O 1
ATOM 1276 N N . LEU A 1 162 ? -6.668 13.958 -0.167 1.00 86.00 162 LEU A N 1
ATOM 1277 C CA . LEU A 1 162 ? -7.120 13.519 -1.495 1.00 86.00 162 LEU A CA 1
ATOM 1278 C C . LEU A 1 162 ? -8.572 13.903 -1.821 1.00 86.00 162 LEU A C 1
ATOM 1280 O O . LEU A 1 162 ? -8.902 14.022 -3.002 1.00 86.00 162 LEU A O 1
ATOM 1284 N N . LEU A 1 163 ? -9.418 14.081 -0.796 1.00 79.06 163 LEU A N 1
ATOM 1285 C CA . LEU A 1 163 ? -10.860 14.354 -0.894 1.00 79.06 163 LEU A CA 1
ATOM 1286 C C . LEU A 1 163 ? -11.303 15.452 0.070 1.00 79.06 163 LEU A C 1
ATOM 1288 O O . LEU A 1 163 ? -10.837 15.414 1.232 1.00 79.06 163 LEU A O 1
#

Radius of gyration: 15.76 Å; Cα contacts (8 Å, |Δi|>4): 296; chains: 1; bounding box: 34×32×58 Å

Mean predicted aligned error: 4.63 Å

Secondary structure (DSSP, 8-state):
------PPPP-HHHHHHHHH---TT-SEEEEETTTTEEEEE-HHHHHHHHHHHHHTTEEEEEEEEEEETTEEEEEEEEEESSGGG--B-HHHHHTT---BSEEEEEESBBTTT--BTPPBPTTSS-B--STTTT-HHHHHHHHHHHHHHTS--EEEEEEEE--

Solvent-accessible surface area (backbone atoms only — not comparable to full-atom values): 9158 Å² total; per-residue (Å²): 130,84,79,73,77,82,70,87,75,74,65,65,64,61,57,47,56,54,66,72,48,82,52,71,56,53,38,30,41,35,57,42,75,92,77,74,39,77,49,62,24,25,52,70,53,44,50,49,54,53,46,52,32,50,74,67,49,28,38,63,41,38,39,32,40,32,31,48,89,86,45,54,30,35,41,41,31,26,33,41,85,52,67,88,76,35,45,78,23,68,49,29,49,61,66,80,34,94,49,58,25,49,38,34,47,29,55,48,21,10,60,79,76,63,46,71,81,22,48,67,39,95,52,66,83,48,21,49,35,80,90,46,68,80,33,67,61,54,58,65,38,48,66,51,40,52,56,48,61,74,39,81,59,47,75,47,82,67,69,49,71,76,106

Sequence (163 aa):
MLDQQKTLKRDNALLREFDDSRDPDVLALYYHYKDSAFDCFNAPEYNTQMLDYYAHDVVVTIVVARLIKGNTYMLVCLQHKEPEKDTLCQLAFQCMRQFAGISMLVKARCFACGKPGAPRCSCQCACFCTDCAKSEIKRGHSRLCHLIRASPVTTEEEVVTLL